Protein AF-A0A7V8X827-F1 (afdb_monomer_lite)

Foldseek 3Di:
DVLQLDPAAEEAEDPDVVVVVVVVVVCVVSVRDLRSYAYEYEPPPPVVVQVVCVVVVHHYHYDYDDDPPVPVVVVVVCVVDVVVVVVVVVVVVVD

pLDDT: mean 87.99, std 13.51, range [46.06, 98.62]

Radius of gyration: 15.69 Å; chains: 1; bounding box: 34×34×42 Å

Sequence (95 aa):
ERMLAGEGFAAIATHDERLIAHVIDVAQRGSVPRDRFEFQMLYGIRPQLQLDLVAQGYRVLVATPYGPDWYPYLMRRLAERPANLLFFARNILRR

Structure (mmCIF, N/CA/C/O backbone):
data_AF-A0A7V8X827-F1
#
_entry.id   AF-A0A7V8X827-F1
#
loop_
_atom_site.group_PDB
_atom_site.id
_atom_site.type_symbol
_atom_site.label_atom_id
_atom_site.label_alt_id
_atom_site.label_comp_id
_atom_site.label_asym_id
_atom_site.label_entity_id
_atom_site.label_seq_id
_atom_site.pdbx_PDB_ins_code
_atom_site.Cartn_x
_atom_site.Cartn_y
_atom_site.Cartn_z
_atom_site.occupancy
_atom_site.B_iso_or_equiv
_atom_site.auth_seq_id
_atom_site.auth_comp_id
_atom_site.auth_asym_id
_atom_site.auth_atom_id
_atom_site.pdbx_PDB_model_num
ATOM 1 N N . GLU A 1 1 ? 2.608 7.727 13.127 1.00 91.12 1 GLU A N 1
ATOM 2 C CA . GLU A 1 1 ? 1.557 7.864 14.163 1.00 91.12 1 GLU A CA 1
ATOM 3 C C . GLU A 1 1 ? 0.741 9.142 14.032 1.00 91.12 1 GLU A C 1
ATOM 5 O O . GLU A 1 1 ? -0.446 9.028 13.786 1.00 91.12 1 GLU A O 1
ATOM 10 N N . ARG A 1 2 ? 1.338 10.344 14.109 1.00 93.50 2 ARG A N 1
ATOM 11 C CA . ARG A 1 2 ? 0.591 11.623 14.031 1.00 93.50 2 ARG A CA 1
ATOM 12 C C . ARG A 1 2 ? -0.383 11.725 12.848 1.00 93.50 2 ARG A C 1
ATOM 14 O O . ARG A 1 2 ? -1.498 12.184 13.031 1.00 93.50 2 ARG A O 1
ATOM 21 N N . MET A 1 3 ? 0.016 11.257 11.662 1.00 93.69 3 MET A N 1
ATOM 22 C CA . MET A 1 3 ? -0.871 11.241 10.487 1.00 93.69 3 MET A CA 1
ATOM 23 C C . MET A 1 3 ? -2.089 10.321 10.655 1.00 93.69 3 MET A C 1
ATOM 25 O O . MET A 1 3 ? -3.155 10.663 10.168 1.00 93.69 3 MET A O 1
ATOM 29 N N . LEU A 1 4 ? -1.944 9.189 11.356 1.00 94.12 4 LEU A N 1
ATOM 30 C CA . LEU A 1 4 ? -3.058 8.276 11.653 1.00 94.12 4 LEU A CA 1
ATOM 31 C C . LEU A 1 4 ? -4.002 8.870 12.705 1.00 94.12 4 LEU A C 1
ATOM 33 O O . LEU A 1 4 ? -5.204 8.664 12.627 1.00 94.12 4 LEU A O 1
ATOM 37 N N . ALA A 1 5 ? -3.452 9.606 13.673 1.00 91.69 5 ALA A N 1
ATOM 38 C CA . ALA A 1 5 ? -4.223 10.252 14.733 1.00 91.69 5 ALA A CA 1
ATOM 39 C C . ALA A 1 5 ? -4.933 11.544 14.283 1.00 91.69 5 ALA A C 1
ATOM 41 O O . ALA A 1 5 ? -5.861 11.987 14.951 1.00 91.69 5 ALA A O 1
ATOM 42 N N . GLY A 1 6 ? -4.488 12.170 13.189 1.00 91.31 6 GLY A N 1
ATOM 43 C CA . GLY A 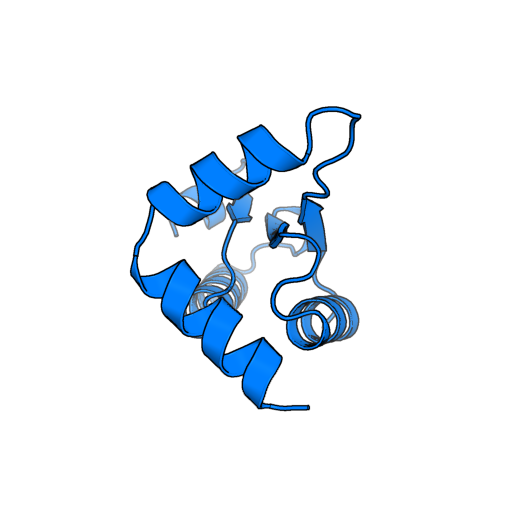1 6 ? -5.140 13.353 12.618 1.00 91.31 6 GLY A CA 1
ATOM 44 C C . GLY A 1 6 ? -6.457 13.018 11.913 1.00 91.31 6 GLY A C 1
ATOM 45 O O . GLY A 1 6 ? -6.949 11.899 12.011 1.00 91.31 6 GLY A O 1
ATOM 46 N N . GLU A 1 7 ? -7.009 13.970 11.155 1.00 89.12 7 GLU A N 1
ATOM 47 C CA . GLU A 1 7 ? -8.249 13.803 10.364 1.00 89.12 7 GLU A CA 1
ATOM 48 C C . GLU A 1 7 ? -8.001 13.468 8.880 1.00 89.12 7 GLU A C 1
ATOM 50 O O . GLU A 1 7 ? -8.898 13.010 8.175 1.00 89.12 7 GLU A O 1
ATOM 55 N N . GLY A 1 8 ? -6.762 13.629 8.408 1.00 93.69 8 GLY A N 1
ATOM 56 C CA . GLY A 1 8 ? -6.384 13.341 7.023 1.00 93.69 8 GLY A CA 1
ATOM 57 C C . GLY A 1 8 ? -6.344 11.849 6.677 1.00 93.69 8 GLY A C 1
ATOM 58 O O . GLY A 1 8 ? -6.388 10.979 7.550 1.00 93.69 8 GLY A O 1
ATOM 59 N N . PHE A 1 9 ? -6.226 11.562 5.380 1.00 96.69 9 PHE A N 1
ATOM 60 C CA . PHE A 1 9 ? -5.954 10.220 4.868 1.00 96.69 9 PHE A CA 1
ATOM 61 C C . PHE A 1 9 ? -4.447 9.930 4.902 1.00 96.69 9 PHE A C 1
ATOM 63 O O . PHE A 1 9 ? -3.644 10.760 4.467 1.00 96.69 9 PHE A O 1
ATOM 70 N N . ALA A 1 10 ? -4.052 8.753 5.391 1.00 97.69 10 ALA A N 1
ATOM 71 C CA . ALA A 1 10 ? -2.648 8.356 5.476 1.00 97.69 10 ALA A CA 1
ATOM 72 C C . ALA A 1 10 ? -2.281 7.291 4.429 1.00 97.69 10 ALA A C 1
ATOM 74 O O . ALA A 1 10 ? -2.806 6.182 4.433 1.00 97.69 10 ALA A O 1
ATOM 75 N N . ALA A 1 11 ? -1.310 7.604 3.572 1.00 98.00 11 ALA A N 1
ATOM 76 C CA . ALA A 1 11 ? -0.696 6.648 2.654 1.00 98.00 11 ALA A CA 1
ATOM 77 C C . ALA A 1 11 ? 0.604 6.097 3.259 1.00 98.00 11 ALA A C 1
ATOM 79 O O . ALA A 1 11 ? 1.588 6.826 3.399 1.00 98.00 11 ALA A O 1
ATOM 80 N N . ILE A 1 12 ? 0.625 4.816 3.632 1.00 98.19 12 ILE A N 1
ATOM 81 C CA . ILE A 1 12 ? 1.793 4.175 4.245 1.00 98.19 12 ILE A CA 1
ATOM 82 C C . ILE A 1 12 ? 2.558 3.373 3.190 1.00 98.19 12 ILE A C 1
ATOM 84 O O . ILE A 1 12 ? 2.244 2.215 2.922 1.00 98.19 12 ILE A O 1
ATOM 88 N N . ALA A 1 13 ? 3.592 3.977 2.605 1.00 97.50 13 ALA A N 1
ATOM 89 C CA . ALA A 1 13 ? 4.417 3.342 1.579 1.00 97.50 13 ALA A CA 1
ATOM 90 C C . ALA A 1 13 ? 5.593 2.544 2.176 1.00 97.50 13 ALA A C 1
ATOM 92 O O . 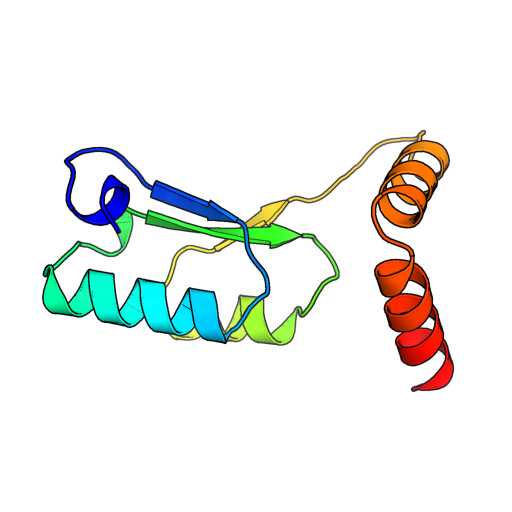ALA A 1 13 ? 6.646 3.112 2.473 1.00 97.50 13 ALA A O 1
ATOM 93 N N . THR A 1 14 ? 5.439 1.228 2.364 1.00 96.44 14 THR A N 1
ATOM 94 C CA . THR A 1 14 ? 6.500 0.363 2.920 1.00 96.44 14 THR A CA 1
ATOM 95 C C . THR A 1 14 ? 6.316 -1.123 2.582 1.00 96.44 14 THR A C 1
ATOM 97 O O . THR A 1 14 ? 5.215 -1.574 2.293 1.00 96.44 14 THR A O 1
ATOM 100 N N . HIS A 1 15 ? 7.406 -1.895 2.664 1.00 94.56 15 HIS A N 1
ATOM 101 C CA . HIS A 1 15 ? 7.405 -3.370 2.609 1.00 94.56 15 HIS A CA 1
ATOM 102 C C . HIS A 1 15 ? 7.892 -4.015 3.919 1.00 94.56 15 HIS A C 1
ATOM 104 O O . HIS A 1 15 ? 8.046 -5.239 3.992 1.00 94.56 15 HIS A O 1
ATOM 110 N N . ASP A 1 16 ? 8.209 -3.193 4.922 1.00 95.50 16 ASP A N 1
ATOM 111 C CA . ASP A 1 16 ? 8.694 -3.651 6.219 1.00 95.50 16 ASP A CA 1
ATOM 112 C C . ASP A 1 16 ? 7.507 -4.092 7.083 1.00 95.50 16 ASP A C 1
ATOM 114 O O . ASP A 1 16 ? 6.679 -3.274 7.490 1.00 95.50 16 ASP A O 1
ATOM 118 N N . GLU A 1 17 ? 7.435 -5.390 7.371 1.00 95.94 17 GLU A N 1
ATOM 119 C CA . GLU A 1 17 ? 6.381 -5.985 8.199 1.00 95.94 17 GLU A CA 1
ATOM 120 C C . GLU A 1 17 ? 6.333 -5.416 9.609 1.00 95.94 17 GLU A C 1
ATOM 122 O O . GLU A 1 17 ? 5.253 -5.332 10.184 1.00 95.94 17 GLU A O 1
ATOM 127 N N . ARG A 1 18 ? 7.473 -5.004 10.172 1.00 97.06 18 ARG A N 1
ATOM 128 C CA . ARG A 1 18 ? 7.509 -4.427 11.518 1.00 97.06 18 ARG A CA 1
ATOM 129 C C . ARG A 1 18 ? 6.804 -3.080 11.527 1.00 97.06 18 ARG A C 1
ATOM 131 O O . ARG A 1 18 ? 6.022 -2.806 12.429 1.00 97.06 18 ARG A O 1
ATOM 138 N N . LEU A 1 19 ? 7.034 -2.265 10.496 1.00 97.81 19 LEU A N 1
ATOM 139 C CA . LEU A 1 19 ? 6.348 -0.982 10.340 1.00 97.81 19 LEU A CA 1
ATOM 140 C C . LEU A 1 19 ? 4.861 -1.169 10.034 1.00 97.81 19 LEU A C 1
ATOM 142 O O . LEU A 1 19 ? 4.041 -0.427 10.564 1.00 97.81 19 LEU A O 1
ATOM 146 N N . ILE A 1 20 ? 4.508 -2.161 9.214 1.00 98.31 20 ILE A N 1
ATOM 147 C CA . ILE A 1 20 ? 3.111 -2.507 8.921 1.00 98.31 20 ILE A CA 1
ATOM 148 C C . ILE A 1 20 ? 2.387 -2.929 10.202 1.00 98.31 20 ILE A C 1
ATOM 150 O O . ILE A 1 20 ? 1.344 -2.362 10.521 1.00 98.31 20 ILE A O 1
ATOM 154 N N . ALA A 1 21 ? 2.960 -3.862 10.967 1.00 98.25 21 ALA A N 1
ATOM 155 C CA . ALA A 1 21 ? 2.402 -4.314 12.237 1.00 98.25 21 ALA A CA 1
ATOM 156 C C . ALA A 1 21 ? 2.251 -3.155 13.231 1.00 98.25 21 ALA A C 1
ATOM 158 O O . ALA A 1 21 ? 1.200 -3.009 13.846 1.00 98.25 21 ALA A O 1
ATOM 159 N N . HIS A 1 22 ? 3.259 -2.281 13.322 1.00 98.19 22 HIS A N 1
ATOM 160 C CA . HIS A 1 22 ? 3.206 -1.082 14.159 1.00 98.19 22 HIS A CA 1
ATOM 161 C C . HIS A 1 22 ? 2.081 -0.125 13.746 1.00 98.19 22 HIS A C 1
ATOM 163 O O . HIS A 1 22 ? 1.357 0.395 14.588 1.00 98.19 22 HIS A O 1
ATOM 169 N N . VAL A 1 23 ? 1.895 0.101 12.444 1.00 98.06 23 VAL A N 1
ATOM 170 C CA . VAL A 1 23 ? 0.800 0.936 11.924 1.00 98.06 23 VAL A CA 1
ATOM 171 C C . VAL A 1 23 ? -0.561 0.336 12.257 1.00 98.06 23 VAL A C 1
ATOM 173 O O . VAL A 1 23 ? -1.448 1.072 12.685 1.00 98.06 23 VAL A O 1
ATOM 176 N N . ILE A 1 24 ? -0.720 -0.980 12.097 1.00 97.81 24 ILE A N 1
ATOM 177 C CA . ILE A 1 24 ? -1.952 -1.697 12.446 1.00 97.81 24 ILE A CA 1
ATOM 178 C C . ILE A 1 24 ? -2.268 -1.530 13.933 1.00 97.81 24 ILE A C 1
ATOM 180 O O . ILE A 1 24 ? -3.384 -1.160 14.284 1.00 97.81 24 ILE A O 1
ATOM 184 N N . ASP A 1 25 ? -1.279 -1.754 14.789 1.00 98.00 25 ASP A N 1
ATOM 185 C CA . ASP A 1 25 ? -1.391 -1.645 16.240 1.00 98.00 25 ASP A CA 1
ATOM 186 C C . ASP A 1 25 ? -1.737 -0.210 16.691 1.00 98.00 25 ASP A C 1
ATOM 188 O O . ASP A 1 25 ? -2.666 0.008 17.472 1.00 98.00 25 ASP A O 1
ATOM 192 N N . VAL A 1 26 ? -1.080 0.804 16.120 1.00 97.31 26 VAL A N 1
ATOM 193 C CA . VAL A 1 26 ? -1.417 2.219 16.356 1.00 97.31 26 VAL A CA 1
ATOM 194 C C . VAL A 1 26 ? -2.838 2.544 15.891 1.00 97.31 26 VAL A C 1
ATOM 196 O O . VAL A 1 26 ? -3.572 3.216 16.617 1.00 97.31 26 VAL A O 1
ATOM 199 N N . ALA A 1 27 ? -3.241 2.075 14.707 1.00 97.06 27 ALA A N 1
ATOM 200 C CA . ALA A 1 27 ? -4.583 2.300 14.179 1.00 97.06 27 ALA A CA 1
ATOM 201 C C . ALA A 1 27 ? -5.654 1.640 15.062 1.00 97.06 27 ALA A C 1
ATOM 203 O O . ALA A 1 27 ? -6.670 2.265 15.352 1.00 97.06 27 ALA A O 1
ATOM 204 N N . GLN A 1 28 ? -5.407 0.421 15.549 1.00 96.25 28 GLN A N 1
ATOM 205 C CA . GLN A 1 28 ? -6.306 -0.288 16.461 1.00 96.25 28 GLN A CA 1
ATOM 206 C C . GLN A 1 28 ? -6.451 0.441 17.799 1.00 96.25 28 GLN A C 1
ATOM 208 O O . GLN A 1 28 ? -7.573 0.711 18.223 1.00 96.25 28 GLN A O 1
ATOM 213 N N . ARG A 1 29 ? -5.339 0.836 18.438 1.00 96.50 29 ARG A N 1
ATOM 214 C CA . ARG A 1 29 ? -5.379 1.611 19.691 1.00 96.50 29 ARG A CA 1
ATOM 215 C C . ARG A 1 29 ? -6.098 2.947 19.539 1.00 96.50 29 ARG A C 1
ATOM 217 O O . ARG A 1 29 ? -6.817 3.363 20.440 1.00 96.50 29 ARG A O 1
ATOM 224 N N . GLY A 1 30 ? -5.889 3.619 18.410 1.00 94.88 30 GLY A N 1
ATOM 225 C CA . GLY A 1 30 ? -6.526 4.896 18.099 1.00 94.88 30 GLY A CA 1
ATOM 226 C C . GLY A 1 30 ? -7.954 4.773 17.568 1.00 94.88 30 GLY A C 1
ATOM 227 O O . GLY A 1 30 ? -8.544 5.797 17.245 1.00 94.88 30 GLY A O 1
ATOM 228 N N . SER A 1 31 ? -8.498 3.553 17.438 1.00 95.25 31 SER A N 1
ATOM 229 C CA . SER A 1 31 ? -9.786 3.290 16.777 1.00 95.25 31 SER A CA 1
ATOM 230 C C . SER A 1 31 ? -9.901 3.960 15.399 1.00 95.25 31 SER A C 1
ATOM 232 O O . SER A 1 31 ? -10.963 4.444 15.016 1.00 95.25 31 SER A O 1
ATOM 234 N N . VAL A 1 32 ? -8.792 4.012 14.655 1.00 96.25 32 VAL A N 1
ATOM 235 C CA . VAL A 1 32 ? -8.726 4.635 13.332 1.00 96.25 32 VAL A CA 1
ATOM 236 C C . VAL A 1 32 ? -9.426 3.720 12.322 1.00 96.25 32 VAL A C 1
ATOM 238 O O . VAL A 1 32 ? -9.001 2.572 12.143 1.00 96.25 32 VAL A O 1
ATOM 241 N N . PRO A 1 33 ? -10.475 4.201 11.632 1.00 95.19 33 PRO A N 1
ATOM 242 C CA . PRO A 1 33 ? -11.141 3.447 10.578 1.00 95.19 33 PRO A CA 1
ATOM 243 C C . PRO A 1 33 ? -10.180 3.041 9.453 1.00 95.19 33 PRO A C 1
ATOM 245 O O . PRO A 1 33 ? -9.283 3.793 9.066 1.00 95.19 33 PRO A O 1
ATOM 248 N N . ARG A 1 34 ? -10.372 1.838 8.904 1.00 95.06 34 ARG A N 1
ATOM 249 C CA . ARG A 1 34 ? -9.484 1.266 7.874 1.00 95.06 34 ARG A CA 1
ATOM 250 C C . ARG A 1 34 ? -9.543 1.988 6.529 1.00 95.06 34 ARG A C 1
ATOM 252 O O . ARG A 1 34 ? -8.622 1.851 5.740 1.00 95.06 34 ARG A O 1
ATOM 259 N N . ASP A 1 35 ? -10.605 2.735 6.259 1.00 95.94 35 ASP A N 1
ATOM 260 C CA . ASP A 1 35 ? -10.769 3.562 5.060 1.00 95.94 35 ASP A CA 1
ATOM 261 C C . ASP A 1 35 ? -10.045 4.916 5.159 1.00 95.94 35 ASP A C 1
ATOM 263 O O . ASP A 1 35 ? -9.929 5.627 4.162 1.00 95.94 35 ASP A O 1
ATOM 267 N N . ARG A 1 36 ? -9.496 5.259 6.333 1.00 97.00 36 ARG A N 1
ATOM 268 C CA . ARG A 1 36 ? -8.689 6.470 6.546 1.00 97.00 36 ARG A CA 1
ATOM 269 C C . ARG A 1 36 ? -7.203 6.280 6.258 1.00 97.00 36 ARG A C 1
ATOM 271 O O . ARG A 1 36 ? -6.431 7.236 6.362 1.00 97.00 36 ARG A O 1
ATOM 278 N N . PHE A 1 37 ? -6.787 5.074 5.885 1.00 98.25 37 PHE A N 1
ATOM 279 C CA . PHE A 1 37 ? -5.421 4.820 5.464 1.00 98.25 37 PHE A CA 1
ATOM 280 C C . PHE A 1 37 ? -5.315 3.660 4.476 1.00 98.25 37 PHE A C 1
ATOM 282 O O . PHE A 1 37 ? -6.235 2.868 4.300 1.00 98.25 37 PHE A O 1
ATOM 289 N N . GLU A 1 38 ? -4.160 3.545 3.836 1.00 98.50 38 GLU A N 1
ATOM 290 C CA . GLU A 1 38 ? -3.829 2.406 2.984 1.00 98.50 38 GLU A CA 1
ATOM 291 C C . GLU A 1 38 ? -2.350 2.054 3.085 1.00 98.50 38 GLU A C 1
ATOM 293 O O . GLU A 1 38 ? -1.509 2.898 3.411 1.00 98.50 38 GLU A O 1
ATOM 298 N N . PHE A 1 39 ? -2.024 0.816 2.730 1.00 98.62 39 PHE A N 1
ATOM 299 C CA . PHE A 1 39 ? -0.647 0.418 2.481 1.00 98.62 39 PHE A CA 1
ATOM 300 C C . PHE A 1 39 ? -0.315 0.595 1.004 1.00 98.62 39 PHE A C 1
ATOM 302 O O . PHE A 1 39 ? -1.083 0.196 0.133 1.00 98.62 39 PHE A O 1
ATOM 309 N N . GLN A 1 40 ? 0.842 1.179 0.710 1.00 98.44 40 GLN A N 1
ATOM 310 C CA . GLN A 1 40 ? 1.341 1.326 -0.652 1.00 98.44 40 GLN A CA 1
ATOM 311 C C . GLN A 1 40 ? 2.611 0.498 -0.827 1.00 98.44 40 GLN A C 1
ATOM 313 O O . GLN A 1 40 ? 3.569 0.618 -0.061 1.00 98.44 40 GLN A O 1
ATOM 318 N N . MET A 1 41 ? 2.622 -0.359 -1.841 1.00 97.31 41 MET A N 1
ATOM 319 C CA . MET A 1 41 ? 3.704 -1.312 -2.088 1.00 97.31 41 MET A CA 1
ATOM 320 C C . MET A 1 41 ? 4.116 -1.261 -3.558 1.00 97.31 41 MET A C 1
ATOM 322 O O . MET A 1 41 ? 3.362 -0.809 -4.413 1.00 97.31 41 MET A O 1
ATOM 326 N N . LEU A 1 42 ? 5.339 -1.679 -3.869 1.00 93.38 42 LEU A N 1
ATOM 327 C CA . LEU A 1 42 ? 5.850 -1.714 -5.235 1.00 93.38 42 LEU A CA 1
ATOM 328 C C . LEU A 1 42 ? 5.427 -3.020 -5.905 1.00 93.38 42 LEU A C 1
ATOM 330 O O . LEU A 1 42 ? 5.478 -4.097 -5.304 1.00 93.38 42 LEU A O 1
ATOM 334 N N . TYR A 1 43 ? 5.067 -2.930 -7.182 1.00 90.56 43 TYR A N 1
ATOM 335 C CA . TYR A 1 43 ? 4.804 -4.107 -7.996 1.00 90.56 43 TYR A CA 1
ATOM 336 C C . TYR A 1 43 ? 6.008 -5.065 -8.003 1.00 90.56 43 TYR A C 1
ATOM 338 O O . TYR A 1 43 ? 7.158 -4.641 -8.128 1.00 90.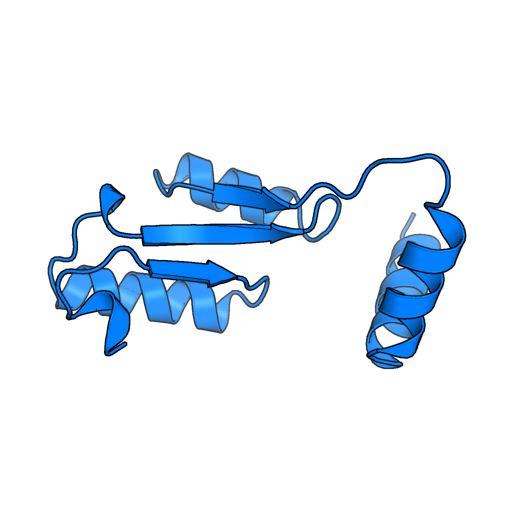56 43 TYR A O 1
ATOM 346 N N . GLY A 1 44 ? 5.738 -6.365 -7.851 1.00 86.12 44 GLY A N 1
ATOM 347 C CA . GLY A 1 44 ? 6.753 -7.424 -7.855 1.00 86.12 44 GLY A CA 1
ATOM 348 C C . GLY A 1 44 ? 7.535 -7.602 -6.547 1.00 86.12 44 GLY A C 1
ATOM 349 O O . GLY A 1 44 ? 8.301 -8.557 -6.431 1.00 86.12 44 GLY A O 1
ATOM 350 N N . ILE A 1 45 ? 7.340 -6.747 -5.537 1.00 88.50 45 ILE A N 1
ATOM 351 C CA . ILE A 1 45 ? 8.051 -6.842 -4.255 1.00 88.50 45 ILE A CA 1
ATOM 352 C C . ILE A 1 45 ? 7.118 -7.394 -3.174 1.00 88.50 45 ILE A C 1
ATOM 354 O O . ILE A 1 45 ? 6.145 -6.754 -2.783 1.00 88.50 45 ILE A O 1
ATOM 358 N N . ARG A 1 46 ? 7.454 -8.583 -2.656 1.00 90.69 46 ARG A N 1
ATOM 359 C CA . ARG A 1 46 ? 6.692 -9.292 -1.609 1.00 90.69 46 ARG A CA 1
ATOM 360 C C . ARG A 1 46 ? 5.194 -9.458 -1.948 1.00 90.69 46 ARG A C 1
ATOM 362 O O . ARG A 1 46 ? 4.351 -9.045 -1.155 1.00 90.69 46 ARG A O 1
ATOM 369 N N . PRO A 1 47 ? 4.842 -10.085 -3.084 1.00 94.19 47 PRO A N 1
ATOM 370 C CA . PRO A 1 47 ? 3.446 -10.210 -3.516 1.00 94.19 47 PRO A CA 1
ATOM 371 C C . PRO A 1 47 ? 2.559 -10.926 -2.488 1.00 94.19 47 PRO A C 1
ATOM 373 O O . PRO A 1 47 ? 1.421 -10.519 -2.292 1.00 94.19 47 PRO A O 1
ATOM 376 N N . GLN A 1 48 ? 3.086 -11.925 -1.766 1.00 96.75 48 GLN A N 1
ATOM 377 C CA . GLN A 1 48 ? 2.318 -12.615 -0.724 1.00 96.75 48 GLN A CA 1
ATOM 378 C C . GLN A 1 48 ? 1.873 -11.659 0.392 1.00 96.75 48 GLN A C 1
ATOM 380 O O . GLN A 1 48 ? 0.709 -11.657 0.758 1.00 96.75 48 GLN A O 1
ATOM 385 N N . LEU A 1 49 ? 2.759 -10.765 0.846 1.00 97.12 49 LEU A N 1
ATOM 386 C CA . LEU A 1 49 ? 2.428 -9.770 1.870 1.00 97.12 49 LEU A CA 1
ATOM 387 C C . LEU A 1 49 ? 1.319 -8.810 1.403 1.00 97.12 49 LEU A C 1
ATOM 389 O O . LEU A 1 49 ? 0.472 -8.415 2.199 1.00 97.12 49 LEU A O 1
ATOM 393 N N . GLN A 1 50 ? 1.304 -8.453 0.114 1.00 98.06 50 GLN A N 1
ATOM 394 C CA . GLN A 1 50 ? 0.242 -7.627 -0.472 1.00 98.06 50 GLN A CA 1
ATOM 395 C C . GLN A 1 50 ? -1.113 -8.345 -0.387 1.00 98.06 50 GLN A C 1
ATOM 397 O O . GLN A 1 50 ? -2.098 -7.754 0.050 1.00 98.06 50 GLN A O 1
ATOM 402 N N . LEU A 1 51 ? -1.149 -9.629 -0.761 1.00 98.19 51 LEU A N 1
ATOM 403 C CA . LEU A 1 51 ? -2.354 -10.459 -0.699 1.00 98.19 51 LEU A CA 1
ATOM 404 C C . LEU A 1 51 ? -2.820 -10.679 0.743 1.00 98.19 51 LEU A C 1
ATOM 406 O O . LEU A 1 51 ? -4.009 -10.551 1.021 1.00 98.19 51 LEU A O 1
ATOM 410 N N . ASP A 1 52 ? -1.893 -10.944 1.663 1.00 98.31 52 ASP A N 1
ATOM 411 C CA . ASP A 1 52 ? -2.199 -11.175 3.075 1.00 98.31 52 ASP A CA 1
ATOM 412 C C . ASP A 1 52 ? -2.829 -9.932 3.721 1.00 98.31 52 ASP A C 1
ATOM 414 O O . ASP A 1 52 ? -3.768 -10.049 4.508 1.00 98.31 52 ASP A O 1
ATOM 418 N N . LEU A 1 53 ? -2.357 -8.730 3.373 1.00 98.19 53 LEU A N 1
ATOM 419 C CA . LEU A 1 53 ? -2.944 -7.472 3.843 1.00 98.19 53 LEU A CA 1
ATOM 420 C C . LEU A 1 53 ? -4.362 -7.255 3.308 1.00 98.19 53 LEU A C 1
ATOM 422 O O . LEU A 1 53 ? -5.250 -6.859 4.066 1.00 98.19 53 LEU A O 1
ATOM 426 N N . VAL A 1 54 ? -4.594 -7.550 2.027 1.00 98.25 54 VAL A N 1
ATOM 427 C CA . VAL A 1 54 ? -5.937 -7.489 1.433 1.00 98.25 54 VAL A CA 1
ATOM 428 C C . VAL A 1 54 ? -6.867 -8.509 2.090 1.00 98.25 54 VAL A C 1
ATOM 430 O O . VAL A 1 54 ? -7.991 -8.161 2.445 1.00 98.25 54 VAL A O 1
ATOM 433 N N . ALA A 1 55 ? -6.398 -9.736 2.327 1.00 98.31 55 ALA A N 1
ATOM 434 C CA . ALA A 1 55 ? -7.166 -10.786 3.000 1.00 98.31 55 ALA A CA 1
ATOM 435 C C . ALA A 1 55 ? -7.532 -10.413 4.447 1.00 98.31 55 ALA A C 1
ATOM 437 O O . ALA A 1 55 ? -8.610 -10.753 4.927 1.00 98.31 55 ALA A O 1
ATOM 438 N N . GLN A 1 56 ? -6.673 -9.653 5.129 1.00 97.06 56 GLN A N 1
ATOM 439 C CA . GLN A 1 56 ? -6.963 -9.076 6.445 1.00 97.06 56 GLN A CA 1
ATOM 440 C C . GLN A 1 56 ? -7.944 -7.892 6.391 1.00 97.06 56 GLN A C 1
ATOM 442 O O . GLN A 1 56 ? -8.376 -7.402 7.438 1.00 97.06 56 GLN A O 1
ATOM 447 N N . GLY A 1 57 ? -8.322 -7.432 5.195 1.00 97.50 57 GLY A N 1
ATOM 448 C CA . GLY A 1 57 ? -9.269 -6.346 4.962 1.00 97.50 57 GLY A CA 1
ATOM 449 C C . GLY A 1 57 ? -8.641 -4.952 4.998 1.00 97.50 57 GLY A C 1
ATOM 450 O O . GLY A 1 57 ? -9.335 -3.999 5.357 1.00 97.50 57 GLY A O 1
ATOM 451 N N . TYR A 1 58 ? -7.348 -4.825 4.684 1.00 98.38 58 TYR A N 1
ATOM 452 C CA . TYR A 1 58 ? -6.686 -3.534 4.476 1.00 98.38 58 TYR A CA 1
ATOM 453 C C . TYR A 1 58 ? -6.673 -3.149 2.997 1.00 98.38 58 TYR A C 1
ATOM 455 O O . TYR A 1 58 ? -6.527 -3.995 2.115 1.00 98.38 58 TYR A O 1
ATOM 463 N N . ARG A 1 59 ? -6.770 -1.845 2.720 1.00 98.31 59 ARG A N 1
ATOM 464 C CA . ARG A 1 59 ? -6.590 -1.318 1.366 1.00 98.31 59 ARG A CA 1
ATOM 465 C C . ARG A 1 59 ? -5.105 -1.315 1.011 1.00 98.31 59 ARG A C 1
ATOM 467 O O . ARG A 1 59 ? -4.286 -0.793 1.771 1.00 98.31 59 ARG A O 1
ATOM 474 N N . VAL A 1 60 ? -4.775 -1.889 -0.145 1.00 98.50 60 VAL A N 1
ATOM 475 C CA . VAL A 1 60 ? -3.408 -1.949 -0.670 1.00 98.50 60 VAL A CA 1
ATOM 476 C C . VAL A 1 60 ? -3.368 -1.335 -2.065 1.00 98.50 60 VAL A C 1
ATOM 478 O O . VAL A 1 60 ? -4.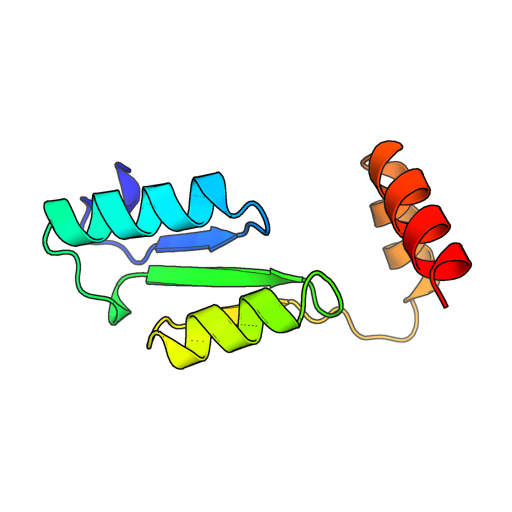075 -1.787 -2.963 1.00 98.50 60 VAL A O 1
ATOM 481 N N . LEU A 1 61 ? -2.527 -0.319 -2.251 1.00 98.38 61 LEU A N 1
ATOM 482 C CA . LEU A 1 61 ? -2.227 0.274 -3.551 1.00 98.38 61 LEU A CA 1
ATOM 483 C C . LEU A 1 61 ? -0.876 -0.244 -4.050 1.00 98.38 61 LEU A C 1
ATOM 485 O O . LEU A 1 61 ? 0.152 -0.075 -3.393 1.00 98.38 61 LEU A O 1
ATOM 489 N N . VAL A 1 62 ? -0.867 -0.845 -5.239 1.00 97.25 62 VAL A N 1
ATOM 490 C CA . VAL A 1 62 ? 0.358 -1.368 -5.852 1.00 97.25 62 VAL A CA 1
ATOM 491 C C . VAL A 1 62 ? 0.887 -0.382 -6.890 1.00 97.25 62 VAL A C 1
ATOM 493 O O . VAL A 1 62 ? 0.340 -0.233 -7.983 1.00 97.25 62 VAL A O 1
ATOM 496 N N . ALA A 1 63 ? 1.984 0.288 -6.548 1.00 93.75 63 ALA A N 1
ATOM 497 C CA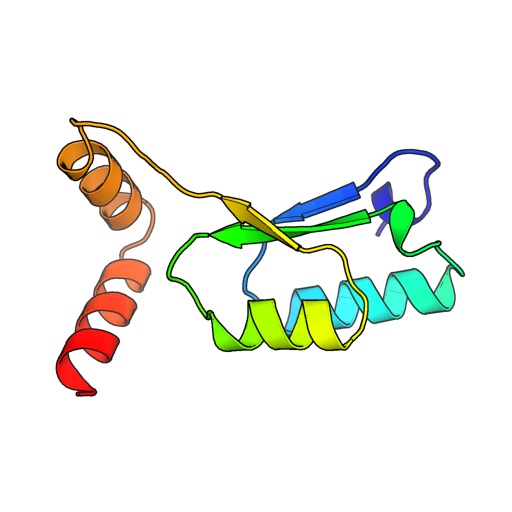 . ALA A 1 63 ? 2.694 1.197 -7.429 1.00 93.75 63 ALA A CA 1
ATOM 498 C C . ALA A 1 63 ? 3.371 0.404 -8.556 1.00 93.75 63 ALA A C 1
ATOM 500 O O . ALA A 1 63 ? 4.382 -0.277 -8.351 1.00 93.75 63 ALA A O 1
ATOM 501 N N . THR A 1 64 ? 2.787 0.508 -9.750 1.00 91.12 64 THR A N 1
ATOM 502 C CA . THR A 1 64 ? 3.187 -0.247 -10.940 1.00 91.12 64 THR A CA 1
ATOM 503 C C . THR A 1 64 ? 3.843 0.696 -11.950 1.00 91.12 64 THR A C 1
ATOM 505 O O . THR A 1 64 ? 3.137 1.449 -12.622 1.00 91.12 64 THR A O 1
ATOM 508 N N . PRO A 1 65 ? 5.185 0.716 -12.051 1.00 86.06 65 PRO A N 1
ATOM 509 C CA . PRO A 1 65 ? 5.863 1.476 -13.094 1.00 86.06 65 PRO A CA 1
ATOM 510 C C . PRO A 1 65 ? 5.575 0.841 -14.461 1.00 86.06 65 PRO A C 1
ATOM 512 O O . PRO A 1 65 ? 5.664 -0.376 -14.610 1.00 86.06 65 PRO A O 1
ATOM 515 N N . TYR A 1 66 ? 5.249 1.660 -15.458 1.00 86.25 66 TYR A N 1
ATOM 516 C CA . TYR A 1 66 ? 4.974 1.222 -16.826 1.00 86.25 66 TYR A CA 1
ATOM 517 C C . TYR A 1 66 ? 5.531 2.238 -17.831 1.00 86.25 66 TYR A C 1
ATOM 519 O O . TYR A 1 66 ? 5.710 3.409 -17.496 1.00 86.25 66 TYR A O 1
ATOM 527 N N . GLY A 1 67 ? 5.813 1.786 -19.053 1.00 89.56 67 GLY A N 1
ATOM 528 C CA . GLY A 1 67 ? 6.319 2.627 -20.140 1.00 89.56 67 GLY A CA 1
ATOM 529 C C . GLY A 1 67 ? 7.541 2.033 -20.855 1.00 89.56 67 GLY A C 1
ATOM 530 O O . GLY A 1 67 ? 8.137 1.073 -20.362 1.00 89.56 67 GLY A O 1
ATOM 531 N N . PRO 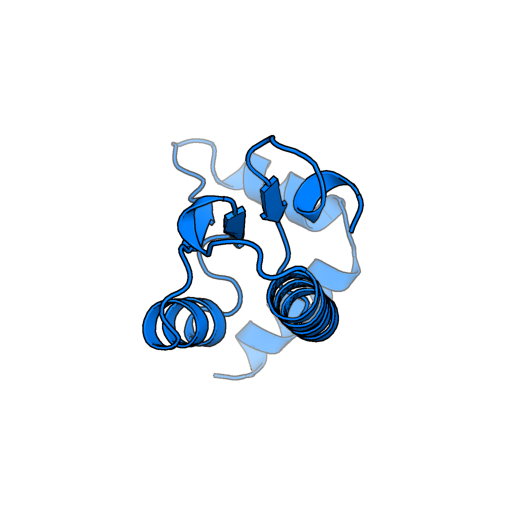A 1 68 ? 7.914 2.589 -22.023 1.00 89.00 68 PRO A N 1
ATOM 532 C CA . PRO A 1 68 ? 9.033 2.096 -22.830 1.00 89.00 68 PRO A CA 1
ATOM 533 C C . PRO A 1 68 ? 10.396 2.276 -22.139 1.00 89.00 68 PRO A C 1
ATOM 535 O O . PRO A 1 68 ? 11.275 1.431 -22.292 1.00 89.00 68 PRO A O 1
ATOM 538 N N . ASP A 1 69 ? 10.551 3.302 -21.297 1.00 88.00 69 ASP A N 1
ATOM 539 C CA . ASP A 1 69 ? 11.800 3.635 -20.594 1.00 88.00 69 ASP A CA 1
ATOM 540 C C . ASP A 1 69 ? 11.982 2.865 -19.270 1.00 88.00 69 ASP A C 1
ATOM 542 O O . ASP A 1 69 ? 12.406 3.404 -18.241 1.00 88.00 69 ASP A O 1
ATOM 546 N N . TRP A 1 70 ? 11.663 1.570 -19.276 1.00 84.31 70 TRP A N 1
ATOM 547 C CA . TRP A 1 70 ? 11.751 0.714 -18.088 1.00 84.31 70 TRP A CA 1
ATOM 548 C C . TRP A 1 70 ? 13.195 0.537 -17.588 1.00 84.31 70 TRP A C 1
ATOM 550 O O . TRP A 1 70 ? 13.424 0.422 -16.381 1.00 84.31 70 TRP A O 1
ATOM 560 N N . TYR A 1 71 ? 14.177 0.532 -18.496 1.00 81.19 71 TYR A N 1
ATOM 561 C CA . TYR A 1 71 ? 15.579 0.264 -18.168 1.00 81.19 71 TYR A CA 1
ATOM 562 C C . TYR A 1 71 ? 16.231 1.409 -17.369 1.00 81.19 71 TYR A C 1
ATOM 564 O O . TYR A 1 71 ? 16.761 1.137 -16.287 1.00 81.19 71 TYR A O 1
ATOM 572 N N . PRO A 1 72 ? 16.131 2.690 -17.786 1.00 85.62 72 PRO A N 1
ATOM 573 C CA . PRO A 1 72 ? 16.558 3.816 -16.951 1.00 85.62 72 PRO A CA 1
ATOM 574 C C . PRO A 1 72 ? 15.876 3.849 -15.576 1.00 85.62 72 PRO A C 1
ATOM 576 O O . PRO A 1 72 ? 16.535 4.095 -14.562 1.00 85.62 72 PRO A O 1
ATOM 579 N N . TYR A 1 73 ? 14.570 3.555 -15.518 1.00 82.31 73 TYR A N 1
ATOM 580 C CA . TYR A 1 73 ? 13.827 3.482 -14.257 1.00 82.31 73 TYR A CA 1
ATOM 581 C C . TYR A 1 73 ? 14.402 2.412 -13.317 1.00 82.31 73 TYR A C 1
ATOM 583 O O . TYR A 1 73 ? 14.655 2.693 -12.142 1.00 82.31 73 TYR A O 1
ATOM 591 N N . LEU A 1 74 ? 14.642 1.202 -13.834 1.00 81.00 74 LEU A N 1
ATOM 592 C CA . LEU A 1 74 ? 15.232 0.103 -13.073 1.00 81.00 74 LEU A CA 1
ATOM 593 C C . LEU A 1 74 ? 16.628 0.470 -12.564 1.00 81.00 74 LEU A C 1
ATOM 595 O O . LEU A 1 74 ? 16.913 0.297 -11.380 1.00 81.00 74 LEU A O 1
ATOM 599 N N . MET A 1 75 ? 17.481 1.022 -13.428 1.00 82.12 75 MET A N 1
ATOM 600 C CA . MET A 1 75 ? 18.852 1.380 -13.059 1.00 82.12 75 MET A CA 1
ATOM 601 C C . MET A 1 75 ? 18.897 2.441 -11.961 1.00 82.12 75 MET A C 1
ATOM 603 O O . MET A 1 75 ? 19.673 2.302 -11.015 1.00 82.12 75 MET A O 1
ATOM 607 N N . ARG A 1 76 ? 18.002 3.435 -12.001 1.00 82.88 76 ARG A N 1
ATOM 608 C CA . ARG A 1 76 ? 17.864 4.409 -10.911 1.00 82.88 76 ARG A CA 1
ATOM 609 C C . ARG A 1 76 ? 17.499 3.729 -9.585 1.00 82.88 76 ARG A C 1
ATOM 611 O O . ARG A 1 76 ? 18.137 3.988 -8.571 1.00 82.88 76 ARG A O 1
ATOM 618 N N . ARG A 1 77 ? 16.536 2.800 -9.593 1.00 77.94 77 ARG A N 1
ATOM 619 C CA . ARG A 1 77 ? 16.114 2.051 -8.389 1.00 77.94 77 ARG A CA 1
ATOM 620 C C . ARG A 1 77 ? 17.201 1.136 -7.820 1.00 77.94 77 ARG A C 1
ATOM 622 O O . ARG A 1 77 ? 17.241 0.912 -6.608 1.00 77.94 77 ARG A O 1
ATOM 629 N N . LEU A 1 78 ? 18.061 0.594 -8.679 1.00 74.12 78 LEU A N 1
ATOM 630 C CA . LEU A 1 78 ? 19.209 -0.213 -8.266 1.00 74.12 78 LEU A CA 1
ATOM 631 C C . LEU A 1 78 ? 20.322 0.655 -7.667 1.00 74.12 78 LEU A C 1
ATOM 633 O O . LEU A 1 78 ? 20.897 0.284 -6.646 1.00 74.12 78 LEU A O 1
ATOM 637 N N . ALA A 1 79 ? 20.583 1.822 -8.258 1.00 78.19 79 ALA A N 1
ATOM 638 C CA . ALA A 1 79 ? 21.590 2.762 -7.775 1.00 78.19 79 ALA A CA 1
ATOM 639 C C . ALA A 1 79 ? 21.213 3.410 -6.429 1.00 78.19 79 ALA A C 1
ATOM 641 O O . ALA A 1 79 ? 22.091 3.685 -5.617 1.00 78.19 79 ALA A O 1
ATOM 642 N N . GLU A 1 80 ? 19.917 3.613 -6.161 1.00 70.50 80 GLU A N 1
ATOM 643 C CA . GLU A 1 80 ? 19.421 4.238 -4.923 1.00 70.50 80 GLU A CA 1
ATOM 644 C C . GLU A 1 80 ? 19.814 3.476 -3.641 1.00 70.50 80 GLU A C 1
ATOM 646 O O . GLU A 1 80 ? 19.985 4.102 -2.594 1.00 70.50 80 GLU A O 1
ATOM 651 N N . ARG A 1 81 ? 19.968 2.141 -3.683 1.00 63.88 81 ARG A N 1
ATOM 652 C CA . ARG A 1 81 ? 20.439 1.334 -2.539 1.00 63.88 81 ARG A CA 1
ATOM 653 C C . ARG A 1 81 ? 21.207 0.086 -3.009 1.00 63.88 81 ARG A C 1
ATOM 655 O O . ARG A 1 81 ? 20.566 -0.839 -3.507 1.00 63.88 81 ARG A O 1
ATOM 662 N N . PRO A 1 82 ? 22.521 -0.049 -2.730 1.00 63.16 82 PRO A N 1
ATOM 663 C CA . PRO A 1 82 ? 23.306 -1.243 -3.085 1.00 63.16 82 PRO A CA 1
ATOM 664 C C . PRO A 1 82 ? 22.737 -2.552 -2.515 1.00 63.16 82 PRO A C 1
ATOM 666 O O . PRO A 1 82 ? 22.870 -3.617 -3.112 1.00 63.16 82 PRO A O 1
ATOM 669 N N . ALA A 1 83 ? 22.040 -2.480 -1.377 1.00 61.66 83 ALA A N 1
ATOM 670 C CA . ALA A 1 83 ? 21.349 -3.621 -0.780 1.00 61.66 83 ALA A CA 1
ATOM 671 C C . ALA A 1 83 ? 20.222 -4.193 -1.669 1.00 61.66 83 ALA A C 1
ATOM 673 O O . ALA A 1 83 ? 19.942 -5.390 -1.597 1.00 61.66 83 ALA A O 1
ATOM 674 N N . ASN A 1 84 ? 19.609 -3.381 -2.542 1.00 63.00 84 ASN A N 1
ATOM 675 C CA . ASN A 1 84 ? 18.598 -3.853 -3.491 1.00 63.00 84 ASN A CA 1
ATOM 676 C C . ASN A 1 84 ? 19.215 -4.843 -4.487 1.00 63.00 84 ASN A C 1
ATOM 678 O O . ASN A 1 84 ? 18.605 -5.868 -4.780 1.00 63.00 84 ASN A O 1
ATOM 682 N N . LEU A 1 85 ? 20.449 -4.594 -4.946 1.00 62.25 85 LEU A N 1
ATOM 683 C CA . LEU A 1 85 ? 21.170 -5.485 -5.864 1.00 62.25 85 LEU A CA 1
ATOM 684 C C . LEU A 1 85 ? 21.388 -6.877 -5.253 1.00 62.25 85 LEU A C 1
ATOM 686 O O . LEU A 1 85 ? 21.139 -7.885 -5.911 1.00 62.25 85 LEU A O 1
ATOM 690 N N . LEU A 1 86 ? 21.773 -6.941 -3.973 1.00 63.78 86 LEU A N 1
ATOM 691 C CA . LEU A 1 86 ? 21.921 -8.199 -3.226 1.00 63.78 86 LEU A CA 1
ATOM 692 C C . LEU A 1 86 ? 20.590 -8.954 -3.081 1.00 63.78 86 LEU A C 1
ATOM 694 O O . LEU A 1 86 ? 20.566 -10.182 -3.173 1.00 63.78 86 LEU A O 1
ATOM 698 N N . PHE A 1 87 ? 19.479 -8.239 -2.878 1.00 63.34 87 PHE A N 1
ATOM 699 C CA . PHE A 1 87 ? 18.140 -8.834 -2.817 1.00 63.34 87 PHE A CA 1
ATOM 700 C C . PHE A 1 87 ? 17.696 -9.406 -4.173 1.00 63.34 87 PHE A C 1
ATOM 702 O O . PHE A 1 87 ? 17.181 -10.525 -4.223 1.00 63.34 87 PHE A O 1
ATOM 709 N N . PHE A 1 88 ? 17.929 -8.684 -5.273 1.00 61.53 88 PHE A N 1
ATOM 710 C CA . PHE A 1 88 ? 17.647 -9.177 -6.625 1.00 61.53 88 PHE A CA 1
ATOM 711 C C . PHE A 1 88 ? 18.504 -10.402 -6.969 1.00 61.53 88 PHE A C 1
ATOM 713 O O . PHE A 1 88 ? 17.964 -11.411 -7.420 1.00 61.53 88 PHE A O 1
ATOM 720 N N . ALA A 1 89 ? 19.807 -10.365 -6.671 1.00 62.59 89 ALA A N 1
ATOM 721 C CA . ALA A 1 89 ? 20.707 -11.497 -6.890 1.00 62.59 89 ALA A CA 1
ATOM 722 C C . ALA A 1 89 ? 20.269 -12.743 -6.099 1.00 62.59 89 ALA A C 1
ATOM 724 O O . ALA A 1 89 ? 20.214 -13.841 -6.652 1.00 62.59 89 ALA A O 1
ATOM 725 N N . ARG A 1 90 ? 19.873 -12.577 -4.828 1.00 60.53 90 ARG A N 1
ATOM 726 C CA . ARG A 1 90 ? 19.346 -13.681 -4.008 1.00 60.53 90 ARG A CA 1
ATOM 727 C C . ARG A 1 90 ? 18.052 -14.277 -4.557 1.00 60.53 90 ARG A C 1
ATOM 729 O O . ARG A 1 90 ? 17.902 -15.489 -4.481 1.00 60.53 90 ARG A O 1
ATOM 736 N N . ASN A 1 91 ? 17.134 -13.475 -5.098 1.00 57.06 91 ASN A N 1
ATOM 737 C CA . ASN A 1 91 ? 15.893 -14.002 -5.679 1.00 57.06 91 ASN A CA 1
ATOM 738 C C . ASN A 1 91 ? 16.123 -14.726 -7.017 1.00 57.06 91 ASN A C 1
ATOM 740 O O . ASN A 1 91 ? 15.416 -15.685 -7.300 1.00 57.06 91 ASN A O 1
ATOM 744 N N . ILE A 1 92 ? 17.130 -14.333 -7.807 1.00 60.78 92 ILE A N 1
ATOM 745 C CA . ILE A 1 92 ? 17.499 -15.046 -9.045 1.00 60.78 92 ILE A CA 1
ATOM 746 C C . ILE A 1 92 ? 18.131 -16.412 -8.736 1.00 60.78 92 ILE A C 1
ATOM 748 O O . ILE A 1 92 ? 17.835 -17.389 -9.421 1.00 60.78 92 ILE A O 1
ATOM 752 N N . LEU A 1 93 ? 18.970 -16.496 -7.698 1.00 59.28 93 LEU A N 1
ATOM 753 C CA . LEU A 1 93 ? 19.605 -17.751 -7.272 1.00 59.28 93 LEU A CA 1
ATOM 754 C C . LEU A 1 93 ? 18.664 -18.716 -6.541 1.00 59.28 93 LEU A C 1
ATOM 756 O O . LEU A 1 93 ? 19.010 -19.881 -6.376 1.00 59.28 93 LEU A O 1
ATOM 760 N N . ARG A 1 94 ? 17.499 -18.247 -6.090 1.00 54.12 94 ARG A N 1
ATOM 761 C CA . ARG A 1 94 ? 16.535 -19.031 -5.308 1.00 54.12 94 ARG A CA 1
ATOM 762 C C . ARG A 1 94 ? 15.376 -19.558 -6.169 1.00 54.12 94 ARG A C 1
ATOM 764 O O . ARG A 1 94 ? 14.247 -19.617 -5.685 1.00 54.12 94 ARG A O 1
ATOM 771 N N . ARG A 1 95 ? 15.665 -19.885 -7.437 1.00 46.06 95 ARG A N 1
ATOM 772 C CA . ARG A 1 95 ? 14.781 -20.725 -8.260 1.00 46.06 95 ARG A CA 1
ATOM 773 C C . ARG A 1 95 ? 14.574 -22.084 -7.606 1.00 46.06 95 ARG A C 1
ATOM 775 O O . ARG A 1 95 ? 15.563 -22.616 -7.056 1.00 46.06 95 ARG A O 1
#

Secondary structure (DSSP, 8-state):
-HHHHSSS-EEEE---HHHHHHHHHHHHHTT--GGGEEEEEETTSSHHHHHHHHHTT--EEEE---SS-HHHHHHHHHHT-HHHHHHHHHHHHT-